Protein AF-A0A395RID1-F1 (afdb_monomer)

Sequence (145 aa):
MKGETLRSTVEQLSSYKLRPVEELRQWRPDRKRPCRPVKGLAVYGGYICTKDDDKCDYCTRRIETMHDHTPAHGKKASQHTSNAPLWQACKLQTYFTAKGRIDYFVVAEEEGERSSSSSLLATGGEPVLSQNEGKLFSDLKADVV

pLDDT: mean 76.99, std 15.67, 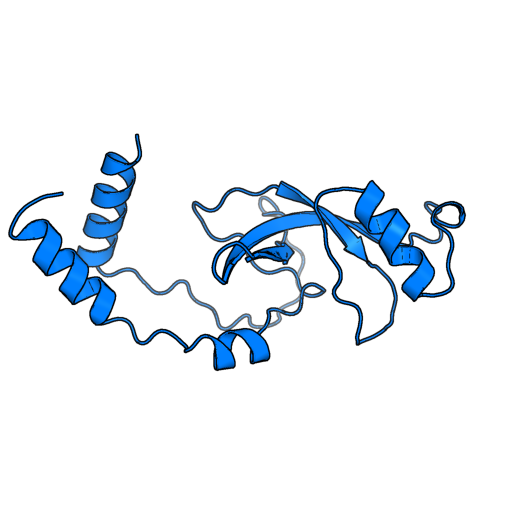range [32.72, 93.12]

Radius of gyration: 19.31 Å; Cα contacts (8 Å, |Δi|>4): 146; chains: 1; bounding box: 43×38×52 Å

Organism: NCBI:txid694270

Foldseek 3Di:
DDDPLVVVLVVVVVPDPDDDLVVCVVPPPQQVDAAADDPPFDKAKWKFFPDPPPPGGDIDRDVVVVQVVQVVVVDGPVPADPVDHRMDIFIWTWDDSDVVDIDIHGHDDPPPDDDDDDDDDPVCDPPPQDPVRVVSVVVVVVVVD

InterPro domains:
  IPR022698 Orsellinic acid/F9775 biosynthesis cluster protein D [PF12013] (5-73)

Structure (mmCIF, N/CA/C/O backbone):
data_AF-A0A395RID1-F1
#
_entry.id   AF-A0A395RID1-F1
#
loop_
_atom_site.group_PDB
_atom_site.id
_atom_site.type_symbol
_atom_site.label_atom_id
_atom_site.label_alt_id
_atom_site.label_comp_id
_atom_site.label_asym_id
_atom_site.label_entity_id
_atom_site.label_seq_id
_atom_site.pdbx_PDB_ins_code
_atom_site.Cartn_x
_atom_site.Cartn_y
_atom_site.Cartn_z
_atom_site.occupancy
_atom_site.B_iso_or_equiv
_atom_site.auth_seq_id
_atom_site.auth_comp_id
_atom_site.auth_asym_id
_atom_site.auth_atom_id
_atom_site.pdbx_PDB_model_num
ATOM 1 N N . MET A 1 1 ? -23.175 -2.114 17.886 1.00 62.22 1 MET A N 1
ATOM 2 C CA . MET A 1 1 ? -22.899 -1.890 19.338 1.00 62.22 1 MET A CA 1
ATOM 3 C C . MET A 1 1 ? -23.618 -0.662 19.926 1.00 62.22 1 MET A C 1
ATOM 5 O O . MET A 1 1 ? -23.659 0.371 19.267 1.00 62.22 1 MET A O 1
ATOM 9 N N . LYS A 1 2 ? -24.146 -0.725 21.166 1.00 82.12 2 LYS A N 1
ATOM 10 C CA . LYS A 1 2 ? -24.687 0.438 21.919 1.00 82.12 2 LYS A CA 1
ATOM 11 C C . LYS A 1 2 ? -24.404 0.313 23.426 1.00 82.12 2 LYS A C 1
ATOM 13 O O . LYS A 1 2 ? -24.213 -0.793 23.917 1.00 82.12 2 LYS A O 1
ATOM 18 N N . GLY A 1 3 ? -24.410 1.438 24.147 1.00 86.88 3 GLY A N 1
ATOM 19 C CA . GLY A 1 3 ? -24.329 1.469 25.614 1.00 86.88 3 GLY A CA 1
ATOM 20 C C . GLY A 1 3 ? -22.953 1.093 26.175 1.00 86.88 3 GLY A C 1
ATOM 21 O O . GLY A 1 3 ? -21.925 1.540 25.668 1.00 86.88 3 GLY A O 1
ATOM 22 N N . GLU A 1 4 ? -22.938 0.271 27.224 1.00 84.44 4 GLU A N 1
ATOM 23 C CA . GLU A 1 4 ? -21.727 -0.138 27.954 1.00 84.44 4 GLU A CA 1
ATOM 24 C C . GLU A 1 4 ? -20.721 -0.888 27.072 1.00 84.44 4 GLU A C 1
ATOM 26 O O . GLU A 1 4 ? -19.526 -0.626 27.152 1.00 84.44 4 GLU A O 1
ATOM 31 N N . THR A 1 5 ? -21.186 -1.738 26.150 1.00 80.00 5 THR A N 1
ATOM 32 C CA . THR A 1 5 ? -20.309 -2.490 25.234 1.00 80.00 5 THR A CA 1
ATOM 33 C C . THR A 1 5 ? -19.489 -1.569 24.334 1.00 80.00 5 THR A C 1
ATOM 35 O O . THR A 1 5 ? -18.305 -1.815 24.103 1.00 80.00 5 THR A O 1
ATOM 38 N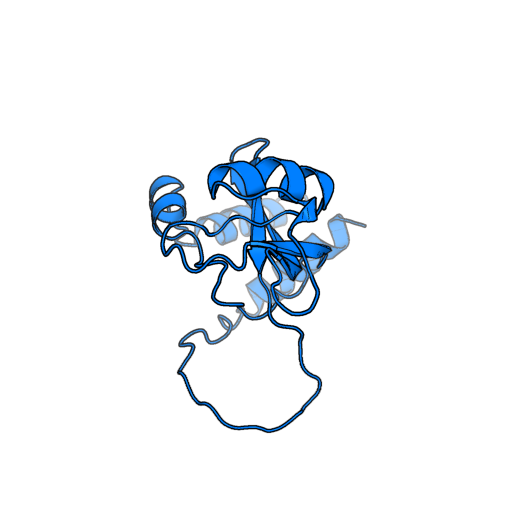 N . LEU A 1 6 ? -20.094 -0.477 23.850 1.00 80.69 6 LEU A N 1
ATOM 39 C CA . LEU A 1 6 ? -19.376 0.522 23.057 1.00 80.69 6 LEU A CA 1
ATOM 40 C C . LEU A 1 6 ? -18.318 1.224 23.913 1.00 80.69 6 LEU A C 1
ATOM 42 O O . LEU A 1 6 ? -17.195 1.419 23.460 1.00 80.69 6 LEU A O 1
ATOM 46 N N . ARG A 1 7 ? -18.661 1.570 25.156 1.00 85.31 7 ARG A N 1
ATOM 47 C CA . ARG A 1 7 ? -17.734 2.219 26.082 1.00 85.31 7 ARG A CA 1
ATOM 48 C C . ARG A 1 7 ? -16.529 1.328 26.392 1.00 85.31 7 ARG A C 1
ATOM 50 O O . ARG A 1 7 ? -15.406 1.785 26.216 1.00 85.31 7 ARG A O 1
ATOM 57 N N . SER A 1 8 ? -16.748 0.064 26.755 1.00 83.25 8 SER A N 1
ATOM 58 C CA . SER A 1 8 ? -15.659 -0.890 27.007 1.00 83.25 8 SER A CA 1
ATOM 59 C C . SER A 1 8 ? -14.794 -1.113 25.767 1.00 83.25 8 SER A C 1
ATOM 61 O O . SER A 1 8 ? -13.575 -1.195 25.874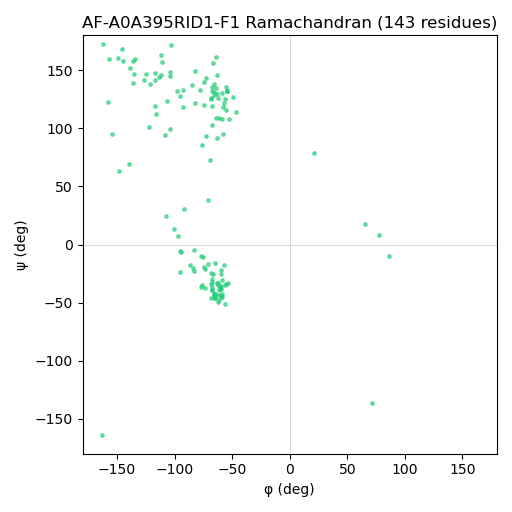 1.00 83.25 8 SER A O 1
ATOM 63 N N . THR A 1 9 ? -15.404 -1.136 24.578 1.00 82.19 9 THR A N 1
ATOM 64 C CA . THR A 1 9 ? -14.674 -1.213 23.304 1.00 82.19 9 THR A CA 1
ATOM 65 C C . THR A 1 9 ? -13.764 -0.005 23.106 1.00 82.19 9 THR A C 1
ATOM 67 O O . THR A 1 9 ? -12.595 -0.165 22.774 1.00 82.19 9 THR A O 1
ATOM 70 N N . VAL A 1 10 ? -14.274 1.211 23.319 1.00 84.94 10 VAL A N 1
ATOM 71 C CA . VAL A 1 10 ? -13.486 2.443 23.172 1.00 84.94 10 VAL A CA 1
ATOM 72 C C . VAL A 1 10 ? -12.370 2.513 24.213 1.00 84.94 10 VAL A C 1
ATOM 74 O O . VAL A 1 10 ? -11.247 2.865 23.861 1.00 84.94 10 VAL A O 1
ATOM 77 N N . GLU A 1 11 ? -12.640 2.147 25.468 1.00 86.94 11 GLU A N 1
ATOM 78 C CA . GLU A 1 11 ? -11.628 2.079 26.532 1.00 86.94 11 GLU A CA 1
ATOM 79 C C . GLU A 1 11 ? -10.515 1.084 26.168 1.00 86.94 11 GLU A C 1
ATOM 81 O O . GLU A 1 11 ? -9.332 1.414 26.252 1.00 86.94 11 GLU A O 1
ATOM 86 N N . GLN A 1 12 ? -10.883 -0.096 25.666 1.00 83.50 12 GLN A N 1
ATOM 87 C CA . GLN A 1 12 ? -9.927 -1.105 25.225 1.00 83.50 12 GLN A CA 1
ATOM 88 C C . GLN A 1 12 ? -9.120 -0.639 24.005 1.00 83.50 12 GLN A C 1
ATOM 90 O O . GLN A 1 12 ? -7.895 -0.738 24.018 1.00 83.50 12 GLN A O 1
ATOM 95 N N . LEU A 1 13 ? -9.761 -0.044 22.994 1.00 84.25 13 LEU A N 1
ATOM 96 C CA . LEU A 1 13 ? -9.067 0.518 21.830 1.00 84.25 13 LEU A CA 1
ATOM 97 C C . LEU A 1 13 ? -8.112 1.660 22.212 1.00 84.25 13 LEU A C 1
ATOM 99 O O . LEU A 1 13 ? -7.040 1.794 21.626 1.00 84.25 13 LEU A O 1
ATOM 103 N N . SER A 1 14 ? -8.475 2.455 23.217 1.00 83.94 14 SER A N 1
ATOM 104 C CA . SER A 1 14 ? -7.647 3.556 23.721 1.00 83.94 14 SER A CA 1
ATOM 105 C C . SER A 1 14 ? -6.463 3.070 24.560 1.00 83.94 14 SER A C 1
ATOM 107 O O . SER A 1 14 ? -5.498 3.809 24.740 1.00 83.94 14 SER A O 1
ATOM 109 N N . SER A 1 15 ? -6.515 1.836 25.072 1.00 86.88 15 SER A N 1
ATOM 110 C CA . SER A 1 15 ? -5.417 1.241 25.841 1.00 86.88 15 SER A CA 1
ATOM 111 C C . SER A 1 15 ? -4.220 0.834 24.972 1.00 86.88 15 SER A C 1
ATOM 113 O O . SER A 1 15 ? -3.098 0.727 25.477 1.00 86.88 15 SER A O 1
ATOM 115 N N . TYR A 1 16 ? -4.424 0.648 23.661 1.00 84.56 16 TYR A N 1
ATOM 116 C CA . TYR A 1 16 ? -3.335 0.313 22.752 1.00 84.56 16 TYR A CA 1
ATOM 117 C C . TYR A 1 16 ? -2.375 1.487 22.585 1.00 84.56 16 TYR A C 1
ATOM 119 O O . TYR A 1 16 ? -2.740 2.577 22.143 1.00 84.56 16 TYR A O 1
ATOM 127 N N . LYS A 1 17 ? -1.093 1.229 22.851 1.00 82.69 17 LYS A N 1
ATOM 128 C CA . LYS A 1 17 ? -0.005 2.145 22.504 1.00 82.69 17 LYS A CA 1
ATOM 129 C C . LYS A 1 17 ? 0.271 2.058 21.005 1.00 82.69 17 LYS A C 1
ATOM 131 O O . LYS A 1 17 ? 1.116 1.285 20.558 1.00 82.69 17 LYS A O 1
ATOM 136 N N . LEU A 1 18 ? -0.487 2.827 20.230 1.00 80.88 18 LEU A N 1
ATOM 137 C CA . LEU A 1 18 ? -0.297 2.962 18.789 1.00 80.88 18 LEU A CA 1
ATOM 138 C C . LEU A 1 18 ? 0.810 3.977 18.481 1.00 80.88 18 LEU A C 1
ATOM 140 O O . LEU A 1 18 ? 1.012 4.939 19.221 1.00 80.88 18 LEU A O 1
ATOM 144 N N . ARG A 1 19 ? 1.515 3.772 17.365 1.00 78.19 19 ARG A N 1
ATOM 145 C CA . ARG A 1 19 ? 2.507 4.735 16.872 1.00 78.19 19 ARG A CA 1
ATOM 146 C C . ARG A 1 19 ? 1.811 5.960 16.260 1.00 78.19 19 ARG A C 1
ATOM 148 O O . ARG A 1 19 ? 0.823 5.778 15.543 1.00 78.19 19 ARG A O 1
ATOM 155 N N . PRO A 1 20 ? 2.318 7.186 16.489 1.00 75.25 20 PRO A N 1
ATOM 156 C CA . PRO A 1 20 ? 1.826 8.380 15.813 1.00 75.25 20 PRO A CA 1
ATOM 157 C C . PRO A 1 20 ? 2.085 8.312 14.300 1.00 75.25 20 PRO A C 1
ATOM 159 O O . PRO A 1 20 ? 2.925 7.550 13.811 1.00 75.25 20 PRO A O 1
ATOM 162 N N . VAL A 1 21 ? 1.357 9.130 13.538 1.00 71.12 21 VAL A N 1
ATOM 163 C CA . VAL A 1 21 ? 1.394 9.127 12.064 1.00 71.12 21 VAL A CA 1
ATOM 164 C C . VAL A 1 21 ? 2.802 9.419 11.537 1.00 71.12 21 VAL A C 1
ATOM 166 O O . VAL A 1 21 ? 3.230 8.849 10.534 1.00 71.12 21 VAL A O 1
ATOM 169 N N . GLU A 1 22 ? 3.540 10.286 12.219 1.00 75.19 22 GLU A N 1
ATOM 170 C CA . GLU A 1 22 ? 4.904 10.686 11.888 1.00 75.19 22 GLU A CA 1
ATOM 171 C C . GLU A 1 22 ? 5.873 9.506 12.007 1.00 75.19 22 GLU A C 1
ATOM 173 O O . GLU A 1 22 ? 6.694 9.294 11.114 1.00 75.19 22 GLU A O 1
ATOM 178 N N . GLU A 1 23 ? 5.732 8.693 13.056 1.00 76.44 23 GLU A N 1
ATOM 179 C CA . GLU A 1 23 ? 6.514 7.468 13.224 1.00 76.44 23 GLU A CA 1
ATOM 180 C C . GLU A 1 23 ? 6.146 6.424 12.171 1.00 76.44 23 GLU A C 1
ATOM 182 O O . GLU A 1 23 ? 7.035 5.783 11.618 1.00 76.44 23 GLU A O 1
ATOM 187 N N . LEU A 1 24 ? 4.863 6.283 11.825 1.00 70.62 24 LEU A N 1
ATOM 188 C CA . LEU A 1 24 ? 4.434 5.365 10.763 1.00 70.62 24 LEU A CA 1
ATOM 189 C C . LEU A 1 24 ? 5.013 5.738 9.392 1.00 70.62 24 LEU A C 1
ATOM 191 O O . LEU A 1 24 ? 5.302 4.851 8.591 1.00 70.62 24 LEU A O 1
ATOM 195 N N . ARG A 1 25 ? 5.211 7.034 9.115 1.00 69.12 25 ARG A N 1
ATOM 196 C CA . ARG A 1 25 ? 5.868 7.493 7.878 1.00 69.12 25 ARG A CA 1
ATOM 197 C C . ARG A 1 25 ? 7.343 7.108 7.829 1.00 69.12 25 ARG A C 1
ATOM 199 O O . ARG A 1 25 ? 7.839 6.796 6.753 1.00 69.12 25 ARG A O 1
ATOM 206 N N . GLN A 1 26 ? 8.029 7.141 8.971 1.00 70.75 26 GLN A N 1
ATOM 207 C CA . GLN A 1 26 ? 9.438 6.747 9.076 1.00 70.75 26 GLN A CA 1
ATOM 208 C C . GLN A 1 26 ? 9.602 5.224 9.049 1.00 70.75 26 GLN A C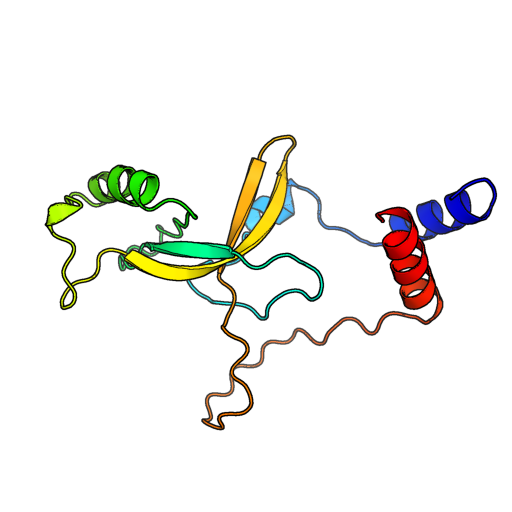 1
ATOM 210 O O . GLN A 1 26 ? 10.548 4.710 8.465 1.00 70.75 26 GLN A O 1
ATOM 215 N N . TRP A 1 27 ? 8.645 4.505 9.633 1.00 66.88 27 TRP A N 1
ATOM 216 C CA . TRP A 1 27 ? 8.596 3.046 9.693 1.00 66.88 27 TRP A CA 1
ATOM 217 C C . TRP A 1 27 ? 7.812 2.425 8.539 1.00 66.88 27 TRP A C 1
ATOM 219 O O . TRP A 1 27 ? 7.197 1.367 8.707 1.00 66.88 27 TRP A O 1
ATOM 229 N N . ARG A 1 28 ? 7.805 3.068 7.365 1.00 68.75 28 ARG A N 1
ATOM 230 C CA . ARG A 1 28 ? 7.148 2.488 6.195 1.00 68.75 28 ARG A CA 1
ATOM 231 C C . ARG A 1 28 ? 7.751 1.098 5.943 1.00 68.75 28 ARG A C 1
ATOM 233 O O . ARG A 1 28 ? 8.975 1.001 5.836 1.00 68.75 28 ARG A O 1
ATOM 240 N N . PRO A 1 29 ? 6.932 0.033 5.875 1.00 68.31 29 PRO A N 1
ATOM 241 C CA . PRO A 1 29 ? 7.439 -1.298 5.588 1.00 68.31 29 PRO A CA 1
ATOM 242 C C . PRO A 1 29 ? 8.241 -1.282 4.289 1.00 68.31 29 PRO A C 1
ATOM 244 O O . PRO A 1 29 ? 7.773 -0.735 3.288 1.00 68.31 29 PRO A O 1
ATOM 247 N N . ASP A 1 30 ? 9.431 -1.880 4.303 1.00 74.88 30 ASP A N 1
ATOM 248 C CA . ASP A 1 30 ? 10.202 -2.085 3.082 1.00 74.88 30 ASP A CA 1
ATOM 249 C C . ASP A 1 30 ? 9.412 -3.023 2.166 1.00 74.88 30 ASP A C 1
ATOM 251 O O . ASP A 1 30 ? 9.266 -4.214 2.430 1.00 74.88 30 ASP A O 1
ATOM 255 N N . ARG A 1 31 ? 8.877 -2.474 1.078 1.00 77.12 31 ARG A N 1
ATOM 256 C CA . ARG A 1 31 ? 8.011 -3.212 0.153 1.00 77.12 31 ARG A CA 1
ATOM 257 C C . ARG A 1 31 ? 8.766 -4.242 -0.667 1.00 77.12 31 ARG A C 1
ATOM 259 O O . ARG A 1 31 ? 8.128 -5.128 -1.225 1.00 77.12 31 ARG A O 1
ATOM 266 N N . LYS A 1 32 ? 10.096 -4.149 -0.738 1.00 76.94 32 LYS A N 1
ATOM 267 C CA . LYS A 1 32 ? 10.933 -5.184 -1.352 1.00 76.94 32 LYS A CA 1
ATOM 268 C C . LYS A 1 32 ? 11.121 -6.391 -0.434 1.00 76.94 32 LYS A C 1
ATOM 270 O O . LYS A 1 32 ? 11.615 -7.415 -0.893 1.00 76.94 32 LYS A O 1
ATOM 275 N N . ARG A 1 33 ? 10.713 -6.297 0.837 1.00 81.00 33 ARG A N 1
ATOM 276 C CA . ARG A 1 33 ? 10.706 -7.398 1.804 1.00 81.00 33 ARG A CA 1
ATOM 277 C C . ARG A 1 33 ? 9.263 -7.828 2.069 1.00 81.00 33 ARG A C 1
ATOM 279 O O . ARG A 1 33 ? 8.603 -7.234 2.922 1.00 81.00 33 ARG A O 1
ATOM 286 N N . PRO A 1 34 ? 8.757 -8.847 1.352 1.00 83.62 34 PRO A N 1
ATOM 287 C CA . PRO A 1 34 ? 7.419 -9.365 1.589 1.00 83.62 34 PRO A CA 1
ATOM 288 C C . PRO A 1 34 ? 7.240 -9.764 3.055 1.00 83.62 34 PRO A C 1
ATOM 290 O O . PRO A 1 34 ? 8.086 -10.457 3.622 1.00 83.62 34 PRO A O 1
ATOM 293 N N . CYS A 1 35 ? 6.138 -9.342 3.671 1.00 83.88 35 CYS A N 1
ATOM 294 C CA . CYS A 1 35 ? 5.769 -9.777 5.017 1.00 83.88 35 CYS A CA 1
ATOM 295 C C . CYS A 1 35 ? 4.654 -10.831 4.973 1.00 83.88 35 CYS A C 1
ATOM 297 O O . CYS A 1 35 ? 4.082 -11.115 3.920 1.00 83.88 35 CYS A O 1
ATOM 299 N N . ARG A 1 36 ? 4.345 -11.445 6.119 1.00 85.94 36 ARG A N 1
ATOM 300 C CA . ARG A 1 36 ? 3.217 -12.382 6.204 1.00 85.94 36 ARG A CA 1
ATOM 301 C C . ARG A 1 36 ? 1.897 -11.631 5.981 1.00 85.94 36 ARG A C 1
ATOM 303 O O . ARG A 1 36 ? 1.747 -10.541 6.540 1.00 85.94 36 ARG A O 1
ATOM 310 N N . PRO A 1 37 ? 0.945 -12.189 5.211 1.00 87.19 37 PRO A N 1
ATOM 311 C CA . PRO A 1 37 ? -0.377 -11.598 5.074 1.00 87.19 37 PRO A CA 1
ATOM 312 C C . PRO A 1 37 ? -1.039 -11.384 6.437 1.00 87.19 37 PRO A C 1
ATOM 314 O O . PRO A 1 37 ? -1.086 -12.279 7.279 1.00 87.19 37 PRO A O 1
ATOM 317 N N . VAL A 1 38 ? -1.589 -10.194 6.652 1.00 85.31 38 VAL A N 1
ATOM 318 C CA . VAL A 1 38 ? -2.385 -9.890 7.839 1.00 85.31 38 VAL A CA 1
ATOM 319 C C . VAL A 1 38 ? -3.747 -10.556 7.683 1.00 85.31 38 VAL A C 1
ATOM 321 O O . VAL A 1 38 ? -4.492 -10.267 6.738 1.00 85.31 38 VAL A O 1
ATOM 324 N N . LYS A 1 39 ? -4.081 -11.448 8.617 1.00 83.81 39 LYS A N 1
ATOM 325 C CA . LYS A 1 39 ? -5.341 -12.192 8.607 1.00 83.81 39 LYS A CA 1
ATOM 326 C C . LYS A 1 39 ? -6.536 -11.236 8.628 1.00 83.81 39 LYS A C 1
ATOM 328 O O . LYS A 1 39 ? -6.614 -10.329 9.449 1.00 83.81 39 LYS A O 1
ATOM 333 N N . GLY A 1 40 ? -7.485 -11.459 7.721 1.00 80.88 40 GLY A N 1
ATOM 334 C CA . GLY A 1 40 ? -8.701 -10.648 7.609 1.00 80.88 40 GLY A CA 1
ATOM 335 C C . GLY A 1 40 ? -8.574 -9.392 6.740 1.00 80.88 40 GLY A C 1
ATOM 336 O O . GLY A 1 40 ? -9.605 -8.813 6.405 1.00 80.88 40 GLY A O 1
ATOM 337 N N . LEU A 1 41 ? -7.368 -8.998 6.309 1.00 84.81 41 LEU A N 1
ATOM 338 C CA . LEU A 1 41 ? -7.205 -7.979 5.269 1.00 84.81 41 LEU A CA 1
ATOM 339 C C . LEU A 1 41 ? -7.296 -8.603 3.873 1.00 84.81 41 LEU A C 1
ATOM 341 O O . LEU A 1 41 ? -6.713 -9.652 3.594 1.00 84.81 41 LEU A O 1
ATOM 345 N N . ALA A 1 42 ? -8.002 -7.921 2.971 1.00 85.88 42 ALA A N 1
ATOM 346 C CA . ALA A 1 42 ? -8.120 -8.343 1.582 1.00 85.88 42 ALA A CA 1
ATOM 347 C C . ALA A 1 42 ? -6.757 -8.321 0.877 1.00 85.88 42 ALA A C 1
ATOM 349 O O . ALA A 1 42 ? -6.005 -7.349 0.980 1.00 85.88 42 ALA A O 1
ATOM 350 N N . VAL A 1 43 ? -6.472 -9.389 0.135 1.00 90.44 43 VAL A N 1
ATOM 351 C CA . VAL A 1 43 ? -5.271 -9.518 -0.692 1.00 90.44 43 VAL A CA 1
ATOM 352 C C . VAL A 1 43 ? -5.620 -9.167 -2.134 1.00 90.44 43 VAL A C 1
ATOM 354 O O . VAL A 1 43 ? -6.592 -9.669 -2.697 1.00 90.44 43 VAL A O 1
ATOM 357 N N . TYR A 1 44 ? -4.799 -8.326 -2.749 1.00 91.25 44 TYR A N 1
ATOM 358 C CA . TYR A 1 44 ? -4.954 -7.872 -4.124 1.00 91.25 44 TYR A CA 1
ATOM 359 C C . TYR A 1 44 ? -3.768 -8.320 -4.976 1.00 91.25 44 TYR A C 1
ATOM 361 O O . TYR A 1 44 ? -2.639 -8.383 -4.499 1.00 91.25 44 TYR A O 1
ATOM 369 N N . GLY A 1 45 ? -4.007 -8.588 -6.258 1.00 92.38 45 GLY A N 1
ATOM 370 C CA . GLY A 1 45 ? -2.921 -8.651 -7.236 1.00 92.38 45 GLY A CA 1
ATOM 371 C C . GLY A 1 45 ? -2.385 -7.251 -7.536 1.00 92.38 45 GLY A C 1
ATOM 372 O O . GLY A 1 45 ? -3.155 -6.285 -7.590 1.00 92.38 45 GLY A O 1
ATOM 373 N N . GLY A 1 46 ? -1.078 -7.147 -7.736 1.00 93.12 46 GLY A N 1
ATOM 374 C CA . GLY A 1 46 ? -0.430 -5.913 -8.148 1.00 93.12 46 GLY A CA 1
ATOM 375 C C . GLY A 1 46 ? 0.965 -6.140 -8.705 1.00 93.12 46 GLY A C 1
ATOM 376 O O . GLY A 1 46 ? 1.334 -7.253 -9.072 1.00 93.12 46 GLY A O 1
ATOM 377 N N . TYR A 1 47 ? 1.716 -5.051 -8.781 1.00 92.69 47 TYR A N 1
ATOM 378 C CA . TYR A 1 47 ? 3.033 -4.981 -9.385 1.00 92.69 47 TYR A CA 1
ATOM 379 C C . TYR A 1 47 ? 3.962 -4.167 -8.492 1.00 92.69 47 TYR A C 1
ATOM 381 O O . TYR A 1 47 ? 3.569 -3.115 -7.978 1.00 92.69 47 TYR A O 1
ATOM 389 N N . ILE A 1 48 ? 5.199 -4.628 -8.348 1.00 91.88 48 ILE A N 1
ATOM 390 C CA . ILE A 1 48 ? 6.285 -3.911 -7.678 1.00 91.88 48 ILE A CA 1
ATOM 391 C C . ILE A 1 48 ? 7.408 -3.624 -8.671 1.00 91.88 48 ILE A C 1
ATOM 393 O O . ILE A 1 48 ? 7.712 -4.458 -9.523 1.00 91.88 48 ILE A O 1
ATOM 397 N N . CYS A 1 49 ? 8.017 -2.445 -8.574 1.00 91.19 49 CYS A N 1
ATOM 398 C CA . CYS A 1 49 ? 9.201 -2.098 -9.351 1.00 91.19 49 CYS A CA 1
ATOM 399 C C . CYS A 1 49 ? 10.393 -2.979 -8.935 1.00 91.19 49 CYS A C 1
ATOM 401 O O . CYS A 1 49 ? 10.713 -3.075 -7.753 1.00 91.19 49 CYS A O 1
ATOM 403 N N . THR A 1 50 ? 11.063 -3.606 -9.903 1.00 87.44 50 THR A N 1
ATOM 404 C CA . THR A 1 50 ? 12.211 -4.510 -9.671 1.00 87.44 50 THR A CA 1
ATOM 405 C C . THR A 1 50 ? 13.554 -3.814 -9.841 1.00 87.44 50 THR A C 1
ATOM 407 O O . THR A 1 50 ? 14.596 -4.460 -9.860 1.00 87.44 50 THR A O 1
ATOM 410 N N . LYS A 1 51 ? 13.562 -2.491 -10.015 1.00 82.88 51 LYS A N 1
ATOM 411 C CA . LYS A 1 51 ? 14.81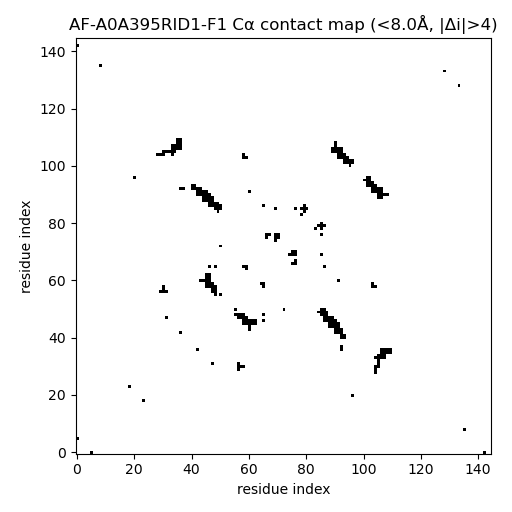1 -1.755 -10.164 1.00 82.88 51 LYS A CA 1
ATOM 412 C C . LYS A 1 51 ? 15.638 -1.809 -8.881 1.00 82.88 51 LYS A C 1
ATOM 414 O O . LYS A 1 51 ? 15.147 -1.458 -7.807 1.00 82.88 51 LYS A O 1
ATOM 419 N N . ASP A 1 52 ? 16.917 -2.142 -9.042 1.00 67.94 52 ASP A N 1
ATOM 420 C CA . ASP A 1 52 ? 17.970 -2.087 -8.015 1.00 67.94 52 ASP A CA 1
ATOM 421 C C . ASP A 1 52 ? 18.365 -0.645 -7.647 1.00 67.94 52 ASP A C 1
ATOM 423 O O . ASP A 1 52 ? 19.533 -0.317 -7.477 1.00 67.94 52 ASP A O 1
ATOM 427 N N . ASP A 1 53 ? 17.385 0.254 -7.579 1.00 73.00 53 ASP A N 1
ATOM 428 C CA . ASP A 1 53 ? 17.544 1.517 -6.878 1.00 73.00 53 ASP A CA 1
ATOM 429 C C . ASP A 1 53 ? 17.042 1.297 -5.450 1.00 73.00 53 ASP A C 1
ATOM 431 O O . ASP A 1 53 ? 15.866 0.968 -5.240 1.00 73.00 53 ASP A O 1
ATOM 435 N N . ASP A 1 54 ? 17.931 1.456 -4.471 1.00 66.50 54 ASP A N 1
ATOM 436 C CA . ASP A 1 54 ? 17.621 1.349 -3.041 1.00 66.50 54 ASP A CA 1
ATOM 437 C C . ASP A 1 54 ? 16.508 2.315 -2.611 1.00 66.50 54 ASP A C 1
ATOM 439 O O . ASP A 1 54 ? 15.872 2.119 -1.577 1.00 66.50 54 ASP A O 1
ATOM 443 N N . LYS A 1 55 ? 16.220 3.343 -3.418 1.00 74.81 55 LYS A N 1
ATOM 444 C CA . LYS A 1 55 ? 15.187 4.345 -3.135 1.00 74.81 55 LYS A CA 1
ATOM 445 C C . LYS A 1 55 ? 13.832 4.045 -3.771 1.00 74.81 55 LYS A C 1
ATOM 447 O O . LYS A 1 55 ? 12.878 4.778 -3.511 1.00 74.81 55 LYS A O 1
ATOM 452 N N . CYS A 1 56 ? 13.720 3.017 -4.615 1.00 85.44 56 CYS A N 1
ATOM 453 C CA . CYS A 1 56 ? 12.479 2.733 -5.328 1.00 85.44 56 CYS A CA 1
ATOM 454 C C . CYS A 1 56 ? 11.716 1.548 -4.735 1.00 85.44 56 CYS A C 1
ATOM 456 O O . CYS A 1 56 ? 11.988 0.394 -5.050 1.00 85.44 56 CYS A O 1
ATOM 458 N N . ASP A 1 57 ? 10.701 1.852 -3.931 1.00 85.62 57 ASP A N 1
ATOM 459 C CA . ASP A 1 57 ? 9.756 0.898 -3.342 1.00 85.62 57 ASP A CA 1
ATOM 460 C C . ASP A 1 57 ? 8.361 0.996 -3.999 1.00 85.62 57 ASP A C 1
ATOM 462 O O . ASP A 1 57 ? 7.330 0.697 -3.388 1.00 85.62 57 ASP A O 1
ATOM 466 N N . TYR A 1 58 ? 8.285 1.486 -5.240 1.00 88.31 58 TYR A N 1
ATOM 467 C CA . TYR A 1 58 ? 7.001 1.760 -5.877 1.00 88.31 58 TYR A CA 1
ATOM 468 C C . TYR A 1 58 ? 6.237 0.462 -6.164 1.00 88.31 58 TYR A C 1
ATOM 470 O O . TYR A 1 58 ? 6.735 -0.442 -6.840 1.00 88.31 58 TYR A O 1
ATOM 478 N N . CYS A 1 59 ? 4.997 0.393 -5.681 1.00 90.06 59 CYS A N 1
ATOM 479 C CA . CYS A 1 59 ? 4.071 -0.689 -5.979 1.00 90.06 59 CYS A CA 1
ATOM 480 C C . CYS A 1 59 ? 2.664 -0.146 -6.227 1.00 90.06 59 CYS A C 1
ATOM 482 O O . CYS A 1 59 ? 2.276 0.912 -5.724 1.00 90.06 59 CYS A O 1
ATOM 484 N N . THR A 1 60 ? 1.904 -0.872 -7.036 1.00 90.81 60 THR A N 1
ATOM 485 C CA . THR A 1 60 ? 0.564 -0.477 -7.469 1.00 90.81 60 THR A CA 1
ATOM 486 C C . THR A 1 60 ? -0.243 -1.698 -7.884 1.00 90.81 60 THR A C 1
ATOM 488 O O . THR A 1 60 ? 0.306 -2.737 -8.234 1.00 90.81 60 THR A O 1
ATOM 491 N N . ARG A 1 61 ? -1.568 -1.573 -7.900 1.00 92.75 61 ARG A N 1
ATOM 492 C CA . ARG A 1 61 ? -2.465 -2.602 -8.445 1.00 92.75 61 ARG A CA 1
ATOM 493 C C . ARG A 1 61 ? -2.625 -2.524 -9.962 1.00 92.75 61 ARG A C 1
ATOM 495 O O . ARG A 1 61 ? -3.035 -3.500 -10.580 1.00 92.75 61 ARG A O 1
ATOM 502 N N . ARG A 1 62 ? -2.373 -1.353 -10.550 1.00 91.25 62 ARG A N 1
ATOM 503 C CA . ARG A 1 62 ? -2.684 -1.049 -11.952 1.00 91.25 62 ARG A CA 1
ATOM 504 C C . ARG A 1 62 ? -1.419 -1.018 -12.790 1.00 91.25 62 ARG A C 1
ATOM 506 O O . ARG A 1 62 ? -0.508 -0.243 -12.499 1.00 91.25 62 ARG A O 1
ATOM 513 N N . ILE A 1 63 ? -1.376 -1.831 -13.837 1.00 90.75 63 ILE A N 1
ATOM 514 C CA . ILE A 1 63 ? -0.203 -1.925 -14.708 1.00 90.75 63 ILE A CA 1
ATOM 515 C C . ILE A 1 63 ? 0.079 -0.597 -15.421 1.00 90.75 63 ILE A C 1
ATOM 517 O O . ILE A 1 63 ? 1.232 -0.210 -15.575 1.00 90.75 63 ILE A O 1
ATOM 521 N N . GLU A 1 64 ? -0.963 0.168 -15.743 1.00 92.88 64 GLU A N 1
ATOM 522 C CA . GLU A 1 64 ? -0.860 1.471 -16.400 1.00 92.88 64 GLU A CA 1
ATOM 523 C C . GLU A 1 64 ? -0.054 2.451 -15.541 1.00 92.88 64 GLU A C 1
ATOM 525 O O . GLU A 1 64 ? 0.879 3.088 -16.014 1.00 92.88 64 GLU A O 1
ATOM 530 N N . THR A 1 65 ? -0.317 2.476 -14.232 1.00 92.19 65 THR A N 1
ATOM 531 C CA . THR A 1 65 ? 0.442 3.331 -13.306 1.00 92.19 65 THR A CA 1
ATOM 532 C C . THR A 1 65 ? 1.894 2.879 -13.131 1.00 92.19 65 THR A C 1
ATOM 534 O O . THR A 1 65 ? 2.760 3.689 -12.811 1.00 92.19 65 THR A O 1
ATOM 537 N N . MET A 1 66 ? 2.189 1.597 -13.371 1.00 90.62 66 MET A N 1
ATOM 538 C CA . MET A 1 66 ? 3.567 1.109 -13.412 1.00 90.62 66 MET A CA 1
ATOM 539 C C . MET A 1 66 ? 4.266 1.555 -14.701 1.00 90.62 66 MET A C 1
ATOM 541 O O . MET A 1 66 ? 5.434 1.941 -14.661 1.00 90.62 66 MET A O 1
ATOM 545 N N . HIS A 1 67 ? 3.552 1.573 -15.831 1.00 91.88 67 HIS A N 1
ATOM 546 C CA . HIS A 1 67 ? 4.076 2.131 -17.076 1.00 91.88 67 HIS A CA 1
ATOM 547 C C . HIS A 1 67 ? 4.453 3.601 -16.900 1.00 91.88 67 HIS A C 1
ATOM 549 O O . HIS A 1 67 ? 5.571 3.964 -17.260 1.00 91.88 67 HIS A O 1
ATOM 555 N N . ASP A 1 68 ? 3.592 4.397 -16.265 1.00 92.06 68 ASP A N 1
ATOM 556 C CA . ASP A 1 68 ? 3.847 5.815 -15.970 1.00 92.06 68 ASP A CA 1
ATOM 557 C C . ASP A 1 68 ? 4.991 6.022 -14.966 1.00 92.06 68 ASP A C 1
ATOM 559 O O . ASP A 1 68 ? 5.658 7.056 -14.975 1.00 92.06 68 ASP A O 1
ATOM 563 N N . HIS A 1 69 ? 5.254 5.030 -14.111 1.00 90.62 69 HIS A N 1
ATOM 564 C CA . HIS A 1 69 ? 6.373 5.053 -13.174 1.00 90.62 69 HIS A CA 1
ATOM 565 C C . HIS A 1 69 ? 7.721 4.745 -13.848 1.00 90.62 69 HIS A C 1
ATOM 567 O O . HIS A 1 69 ? 8.736 5.335 -13.484 1.00 90.62 69 HIS A O 1
ATOM 573 N N . THR A 1 70 ? 7.764 3.847 -14.840 1.00 88.94 70 THR A N 1
ATOM 574 C CA . THR A 1 70 ? 9.034 3.400 -15.451 1.00 88.94 70 THR A CA 1
ATOM 575 C C . THR A 1 70 ? 9.946 4.505 -16.018 1.00 88.94 70 THR A C 1
ATOM 577 O O . THR A 1 70 ? 11.167 4.369 -15.861 1.00 88.94 70 THR A O 1
ATOM 580 N N . PRO A 1 71 ? 9.434 5.625 -16.578 1.00 89.88 71 PRO A N 1
ATOM 581 C CA . PRO A 1 71 ? 10.252 6.763 -16.992 1.00 89.88 71 PRO A CA 1
ATOM 582 C C . PRO A 1 71 ? 11.056 7.416 -15.869 1.00 89.88 71 PRO A C 1
ATOM 584 O O . PRO A 1 71 ? 12.112 7.976 -16.154 1.00 89.88 71 PRO A O 1
ATOM 587 N N . ALA A 1 72 ? 10.629 7.306 -14.604 1.00 88.06 72 ALA A N 1
ATOM 588 C CA . ALA A 1 72 ? 11.402 7.803 -13.461 1.00 88.06 72 ALA A CA 1
ATOM 589 C C . ALA A 1 72 ? 12.784 7.130 -13.352 1.00 88.06 72 ALA A C 1
ATOM 591 O O . ALA A 1 72 ? 13.713 7.706 -12.796 1.00 88.06 72 ALA A O 1
ATOM 592 N N . HIS A 1 73 ? 12.932 5.941 -13.947 1.00 87.19 73 HIS A N 1
ATOM 593 C CA . HIS A 1 73 ? 14.181 5.178 -14.027 1.00 87.19 73 HIS A CA 1
ATOM 594 C C . HIS A 1 73 ? 14.894 5.311 -15.378 1.00 87.19 73 HIS A C 1
ATOM 596 O O . HIS A 1 73 ? 15.743 4.479 -15.706 1.00 87.19 73 HIS A O 1
ATOM 602 N N . GLY A 1 74 ? 14.498 6.281 -16.211 1.00 86.25 74 GLY A N 1
ATOM 603 C CA . GLY A 1 74 ? 15.019 6.455 -17.571 1.00 86.25 74 GLY A CA 1
ATOM 604 C C . GLY A 1 74 ? 14.664 5.308 -18.524 1.00 86.25 74 GLY A C 1
ATOM 605 O O . GLY A 1 74 ? 15.308 5.142 -19.559 1.00 86.25 74 GLY A O 1
ATOM 606 N N . LYS A 1 75 ? 13.663 4.489 -18.176 1.00 87.12 75 LYS A N 1
ATOM 607 C CA . LYS A 1 75 ? 13.224 3.339 -18.970 1.00 87.12 75 LYS A CA 1
ATOM 608 C C . LYS A 1 75 ? 11.845 3.563 -19.571 1.00 87.12 75 LYS A C 1
ATOM 610 O O . LYS A 1 75 ? 11.045 4.343 -19.069 1.00 87.12 75 LYS A O 1
ATOM 615 N N . LYS A 1 76 ? 11.559 2.841 -20.651 1.00 88.75 76 LYS A N 1
ATOM 616 C CA . LYS A 1 76 ? 10.226 2.791 -21.262 1.00 88.75 76 LYS A CA 1
ATOM 617 C C . LYS A 1 76 ? 9.551 1.477 -20.898 1.00 88.75 76 LYS A C 1
ATOM 619 O O . LYS A 1 76 ? 10.211 0.442 -20.878 1.00 88.75 76 LYS A O 1
ATOM 624 N N . ALA A 1 77 ? 8.234 1.499 -20.708 1.00 86.50 77 ALA A N 1
ATOM 625 C CA . ALA A 1 77 ? 7.448 0.290 -20.455 1.00 86.50 77 ALA A CA 1
ATOM 626 C C . ALA A 1 77 ? 7.658 -0.794 -21.531 1.00 86.50 77 ALA A C 1
ATOM 628 O O . ALA A 1 77 ? 7.708 -1.975 -21.210 1.00 86.50 77 ALA A O 1
ATOM 629 N N . SER A 1 78 ? 7.889 -0.402 -22.789 1.00 87.88 78 SER A N 1
ATOM 630 C CA . SER A 1 78 ? 8.192 -1.322 -23.897 1.00 87.88 78 SER A CA 1
ATOM 631 C C . SER A 1 78 ? 9.514 -2.086 -23.756 1.00 87.88 78 SER A C 1
ATOM 633 O O . SER A 1 78 ? 9.722 -3.069 -24.457 1.00 87.88 78 SER A O 1
ATOM 635 N N . GLN A 1 79 ? 10.416 -1.651 -22.873 1.00 87.62 79 GLN A N 1
ATOM 636 C CA . GLN A 1 79 ? 11.660 -2.363 -22.567 1.00 87.62 79 GLN A CA 1
ATOM 637 C C . GLN A 1 79 ? 11.452 -3.481 -21.536 1.00 87.62 79 GLN A C 1
ATOM 639 O O . GLN A 1 79 ? 12.400 -4.201 -21.223 1.00 87.62 79 GLN A O 1
ATOM 644 N N . HIS A 1 80 ? 10.242 -3.621 -20.985 1.00 87.44 80 HIS A N 1
ATOM 645 C CA . HIS A 1 80 ? 9.894 -4.747 -20.134 1.00 87.44 80 HIS A CA 1
ATOM 646 C C . HIS A 1 80 ? 9.879 -6.035 -20.957 1.00 87.44 80 HIS A C 1
ATOM 648 O O . HIS A 1 80 ? 9.105 -6.183 -21.899 1.00 87.44 80 HIS A O 1
ATOM 654 N N . THR A 1 81 ? 10.733 -6.978 -20.574 1.00 88.56 81 THR A N 1
ATOM 655 C CA . THR A 1 81 ? 10.802 -8.311 -21.179 1.00 88.56 81 THR A CA 1
ATOM 656 C C . THR A 1 81 ? 10.887 -9.361 -20.082 1.00 88.56 81 THR A C 1
ATOM 658 O O . THR A 1 81 ? 11.316 -9.056 -18.971 1.00 88.56 81 THR A O 1
ATOM 661 N N . SER A 1 82 ? 10.540 -10.610 -20.392 1.00 84.50 82 SER A N 1
ATOM 662 C CA . SER A 1 82 ? 10.640 -11.718 -19.432 1.00 84.50 82 SER A CA 1
ATOM 663 C C . SER A 1 82 ? 12.067 -11.933 -18.911 1.00 84.50 82 SER A C 1
ATOM 665 O O . SER A 1 82 ? 12.238 -12.319 -17.761 1.00 84.50 82 SER A O 1
ATOM 667 N N . ASN A 1 83 ? 13.087 -11.632 -19.725 1.00 85.25 83 ASN A N 1
ATOM 668 C CA . ASN A 1 83 ? 14.499 -11.762 -19.343 1.00 85.25 83 ASN A CA 1
ATOM 669 C C . ASN A 1 83 ? 15.031 -10.545 -18.570 1.00 85.25 83 ASN A C 1
ATOM 671 O O . ASN A 1 83 ? 16.048 -10.645 -17.891 1.00 85.25 83 ASN A O 1
ATOM 675 N N . ALA A 1 84 ? 14.370 -9.392 -18.686 1.00 85.31 84 ALA A N 1
ATOM 676 C CA . ALA A 1 84 ? 14.736 -8.160 -17.996 1.00 85.31 84 ALA A CA 1
ATOM 677 C C . ALA A 1 84 ? 13.470 -7.437 -17.500 1.00 85.31 84 ALA A C 1
ATOM 679 O O . ALA A 1 84 ? 13.101 -6.382 -18.038 1.00 85.31 84 ALA A O 1
ATOM 680 N N . PRO A 1 85 ? 12.771 -8.004 -16.498 1.00 88.75 85 PRO A N 1
ATOM 681 C CA . PRO A 1 85 ? 11.533 -7.429 -16.001 1.00 88.75 85 PRO A CA 1
ATOM 682 C C . PRO A 1 85 ? 11.815 -6.098 -15.302 1.00 88.75 85 PRO A C 1
ATOM 684 O O . PRO A 1 85 ? 12.716 -5.986 -14.472 1.00 88.75 85 PRO A O 1
ATOM 687 N N . LEU A 1 86 ? 11.036 -5.072 -15.647 1.00 89.69 86 LEU A N 1
ATOM 688 C CA . LEU A 1 86 ? 11.076 -3.757 -14.982 1.00 89.69 86 LEU A CA 1
ATOM 689 C C . LEU A 1 86 ? 10.180 -3.683 -13.741 1.00 89.69 86 LEU A C 1
ATOM 691 O O . LEU A 1 86 ? 10.318 -2.785 -12.913 1.00 89.69 86 LEU A O 1
ATOM 695 N N . TRP A 1 87 ? 9.251 -4.624 -13.644 1.00 92.00 87 TRP A N 1
ATOM 696 C CA . TRP A 1 87 ? 8.357 -4.818 -12.520 1.00 92.00 87 TRP A CA 1
ATOM 697 C C . TRP A 1 87 ? 8.029 -6.304 -12.413 1.00 92.00 87 TRP A C 1
ATOM 699 O O . TRP A 1 87 ? 8.160 -7.050 -13.384 1.00 92.00 87 TRP A O 1
ATOM 709 N N . GLN A 1 88 ? 7.565 -6.724 -11.246 1.00 91.75 88 GLN A N 1
ATOM 710 C CA . GLN A 1 88 ? 7.180 -8.098 -10.959 1.00 91.75 88 GLN A CA 1
ATOM 711 C C . GLN A 1 88 ? 5.757 -8.123 -10.410 1.00 91.75 88 GLN A C 1
ATOM 713 O O . GLN A 1 88 ? 5.373 -7.243 -9.640 1.00 91.75 88 GLN A O 1
ATOM 718 N N . ALA A 1 89 ? 4.976 -9.127 -10.810 1.00 91.94 89 ALA A N 1
ATOM 719 C CA . ALA A 1 89 ? 3.663 -9.369 -10.227 1.00 91.94 89 ALA A CA 1
ATOM 720 C C . ALA A 1 89 ? 3.806 -9.818 -8.764 1.00 91.94 89 ALA A C 1
ATOM 722 O O . ALA A 1 89 ? 4.647 -10.656 -8.443 1.00 91.94 89 ALA A O 1
ATOM 723 N N . CYS A 1 90 ? 2.989 -9.263 -7.876 1.00 90.75 90 CYS A N 1
ATOM 724 C CA . CYS A 1 90 ? 3.024 -9.568 -6.450 1.00 90.75 90 CYS A CA 1
ATOM 725 C C . CYS A 1 90 ? 1.628 -9.529 -5.820 1.00 90.75 90 CYS A C 1
ATOM 727 O O . CYS A 1 90 ? 0.651 -9.062 -6.418 1.00 90.75 90 CYS A O 1
ATOM 729 N N . LYS A 1 91 ? 1.536 -10.033 -4.587 1.00 92.31 91 LYS A N 1
ATOM 730 C CA . LYS A 1 91 ? 0.360 -9.876 -3.732 1.00 92.31 91 LYS A CA 1
ATOM 731 C C . LYS A 1 91 ? 0.542 -8.645 -2.854 1.00 92.31 91 LYS A C 1
ATOM 733 O O . LYS A 1 91 ? 1.596 -8.450 -2.254 1.00 92.31 91 LYS A O 1
ATOM 738 N N . LEU A 1 92 ? -0.495 -7.821 -2.786 1.00 91.00 92 LEU A N 1
ATOM 739 C CA . LEU A 1 92 ? -0.519 -6.584 -2.019 1.00 91.00 92 LEU A CA 1
ATOM 740 C C . LEU A 1 92 ? -1.655 -6.616 -1.001 1.00 91.00 92 LEU A C 1
ATOM 742 O O . LEU A 1 92 ? -2.781 -6.986 -1.332 1.00 91.00 92 LEU A O 1
ATOM 746 N N . GLN A 1 93 ? -1.383 -6.143 0.207 1.00 90.56 93 GLN A N 1
ATOM 747 C CA . GLN A 1 93 ? -2.411 -5.724 1.156 1.00 90.56 93 GLN A CA 1
ATOM 748 C C . GLN A 1 93 ? -2.339 -4.211 1.350 1.00 90.56 93 GLN A C 1
ATOM 750 O O . GLN A 1 93 ? -1.364 -3.560 0.964 1.00 90.56 93 GLN A O 1
ATOM 755 N N . THR A 1 94 ? -3.407 -3.637 1.897 1.00 88.00 94 THR A N 1
ATOM 756 C CA . THR A 1 94 ? -3.555 -2.188 2.029 1.00 88.00 94 THR A CA 1
ATOM 757 C C . THR A 1 94 ? -3.814 -1.758 3.450 1.00 88.00 94 THR A C 1
ATOM 759 O O . THR A 1 94 ? -4.573 -2.410 4.164 1.00 88.00 94 THR A O 1
ATOM 762 N N . TYR A 1 95 ? -3.300 -0.587 3.801 1.00 81.38 95 TYR A N 1
ATOM 763 C CA . TYR A 1 95 ? -3.696 0.138 4.999 1.00 81.38 95 TYR A CA 1
ATOM 764 C C . TYR A 1 95 ? -3.875 1.623 4.681 1.00 81.38 95 TYR A C 1
ATOM 766 O O . TYR A 1 95 ? -3.356 2.147 3.691 1.00 81.38 95 TYR A O 1
ATOM 774 N N . PHE A 1 96 ? -4.650 2.309 5.515 1.00 74.94 96 PHE A N 1
ATOM 775 C CA . PHE A 1 96 ? -4.837 3.749 5.397 1.00 74.94 96 PHE A CA 1
ATOM 776 C C . PHE A 1 96 ? -3.669 4.464 6.074 1.00 74.94 96 PHE A C 1
ATOM 778 O O . PHE A 1 96 ? -3.424 4.273 7.261 1.00 74.94 96 PHE A O 1
ATOM 785 N N . THR A 1 97 ? -2.955 5.300 5.323 1.00 65.69 97 THR A N 1
ATOM 786 C CA . THR A 1 97 ? -1.855 6.128 5.856 1.00 65.69 97 THR A CA 1
ATOM 787 C C . THR A 1 97 ? -2.307 7.536 6.222 1.00 65.69 97 THR A C 1
ATOM 789 O O . THR A 1 97 ? -1.675 8.205 7.035 1.00 65.69 97 THR A O 1
ATOM 792 N N . ALA A 1 98 ? -3.396 8.003 5.612 1.00 66.94 98 ALA A N 1
ATOM 793 C CA . ALA A 1 98 ? -4.074 9.253 5.926 1.00 66.94 98 ALA A CA 1
ATOM 794 C C . ALA A 1 98 ? -5.492 9.223 5.341 1.00 66.94 98 ALA A C 1
ATOM 796 O O . ALA A 1 98 ? -5.842 8.340 4.553 1.00 66.94 98 ALA A O 1
ATOM 797 N N . LYS A 1 99 ? -6.306 10.231 5.668 1.00 67.38 99 LYS A N 1
ATOM 798 C CA . LYS A 1 99 ? -7.626 10.412 5.053 1.00 67.38 99 LYS A CA 1
ATOM 799 C C . LYS A 1 99 ? -7.482 10.487 3.525 1.00 67.38 99 LYS A C 1
ATOM 801 O O . LYS A 1 99 ? -6.833 11.389 3.005 1.00 67.38 99 LYS A O 1
ATOM 806 N N . GLY A 1 100 ? -8.062 9.514 2.821 1.00 63.00 100 GLY A N 1
ATOM 807 C CA . GLY A 1 100 ? -8.005 9.419 1.358 1.00 63.00 100 GLY A CA 1
ATOM 808 C C . GLY A 1 100 ? -6.686 8.895 0.775 1.00 63.00 100 GLY A C 1
ATOM 809 O O . GLY A 1 100 ? -6.526 8.926 -0.441 1.00 63.00 100 GLY A O 1
ATOM 810 N N . ARG A 1 101 ? -5.744 8.408 1.597 1.00 71.81 101 ARG A N 1
ATOM 811 C CA . ARG A 1 101 ? -4.499 7.782 1.121 1.00 71.81 101 ARG A CA 1
ATOM 812 C C . ARG A 1 101 ? -4.440 6.318 1.536 1.00 71.81 101 ARG A C 1
ATOM 814 O O . ARG A 1 101 ? -4.320 5.998 2.718 1.00 71.81 101 ARG A O 1
ATOM 821 N N . ILE A 1 102 ? -4.524 5.449 0.534 1.00 78.62 102 ILE A N 1
ATOM 822 C CA . ILE A 1 102 ? -4.322 4.008 0.665 1.00 78.62 102 ILE A CA 1
ATOM 823 C C . ILE A 1 102 ? -2.875 3.725 0.295 1.00 78.62 102 ILE A C 1
ATOM 825 O O . ILE A 1 102 ? -2.428 4.143 -0.774 1.00 78.62 102 ILE A O 1
ATOM 829 N N . ASP A 1 103 ? -2.164 3.021 1.167 1.00 83.81 103 ASP A N 1
ATOM 830 C CA . ASP A 1 103 ? -0.822 2.540 0.875 1.00 83.81 103 ASP A CA 1
ATOM 831 C C . ASP A 1 103 ? -0.823 1.019 0.762 1.00 83.81 103 ASP A C 1
ATOM 833 O O . ASP A 1 103 ? -1.592 0.334 1.439 1.00 83.81 103 ASP A O 1
ATOM 837 N N . TYR A 1 104 ? 0.021 0.511 -0.131 1.00 87.19 104 TYR A N 1
ATOM 838 C CA . TYR A 1 104 ? 0.177 -0.916 -0.386 1.00 87.19 104 TYR A CA 1
ATOM 839 C C . TYR A 1 104 ? 1.467 -1.429 0.252 1.00 87.19 104 TYR A C 1
ATOM 841 O O . TYR A 1 104 ? 2.463 -0.705 0.326 1.00 87.19 104 TYR A O 1
ATOM 849 N N . PHE A 1 105 ? 1.466 -2.684 0.676 1.00 88.25 105 PHE A N 1
ATOM 850 C CA . PHE A 1 105 ? 2.675 -3.411 1.048 1.00 88.25 105 PHE A CA 1
ATOM 851 C C . PHE A 1 105 ? 2.632 -4.812 0.451 1.00 88.25 105 PHE A C 1
ATOM 853 O O . PHE A 1 105 ? 1.554 -5.385 0.272 1.00 88.25 105 PHE A O 1
ATOM 860 N N . VAL A 1 106 ? 3.807 -5.331 0.100 1.00 89.62 106 VAL A N 1
ATOM 861 C CA . VAL A 1 106 ? 3.937 -6.657 -0.501 1.00 89.62 106 VAL A CA 1
ATOM 862 C C . VAL A 1 106 ? 3.822 -7.713 0.583 1.00 89.62 106 VAL A C 1
ATOM 864 O O . VAL A 1 106 ? 4.465 -7.615 1.628 1.00 89.62 106 VAL A O 1
ATOM 867 N N . VAL A 1 107 ? 3.014 -8.729 0.313 1.00 89.81 107 VAL A N 1
ATOM 868 C CA . VAL A 1 107 ? 2.877 -9.897 1.176 1.00 89.81 107 VAL A CA 1
ATOM 869 C C . VAL A 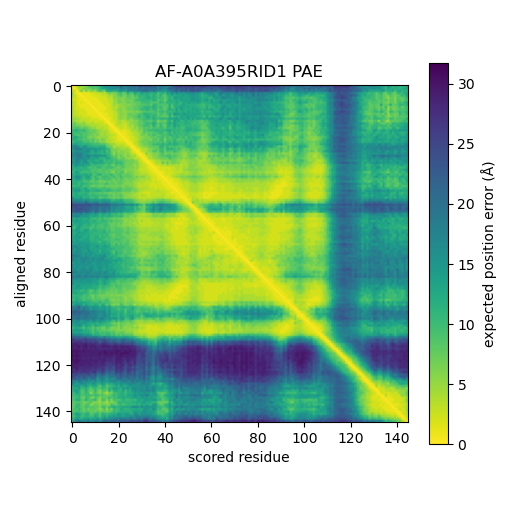1 107 ? 3.409 -11.132 0.468 1.00 89.81 107 VAL A C 1
ATOM 871 O O . VAL A 1 107 ? 3.287 -11.258 -0.753 1.00 89.81 107 VAL A O 1
ATOM 874 N N . ALA A 1 108 ? 4.028 -12.024 1.236 1.00 87.19 108 ALA A N 1
ATOM 875 C CA . ALA A 1 108 ? 4.415 -13.335 0.748 1.00 87.19 108 ALA A CA 1
ATOM 876 C C . ALA A 1 108 ? 3.156 -14.122 0.368 1.00 87.19 108 ALA A C 1
ATOM 878 O O . ALA A 1 108 ? 2.107 -13.979 1.006 1.00 87.19 108 ALA A O 1
ATOM 879 N N . GLU A 1 109 ? 3.253 -14.956 -0.666 1.00 74.75 109 GLU A N 1
ATOM 880 C CA . GLU A 1 109 ? 2.252 -16.001 -0.842 1.00 74.75 109 GLU A CA 1
ATOM 881 C C . GLU A 1 109 ? 2.366 -16.920 0.378 1.00 74.75 109 GLU A C 1
ATOM 883 O O . GLU A 1 109 ? 3.475 -17.299 0.758 1.00 74.75 109 GLU A O 1
ATOM 888 N N . GLU A 1 110 ? 1.248 -17.210 1.050 1.00 64.00 110 GLU A N 1
ATOM 889 C CA . GLU A 1 110 ? 1.234 -18.311 2.010 1.00 64.00 110 GLU A CA 1
ATOM 890 C C . GLU A 1 110 ? 1.509 -19.577 1.202 1.00 64.00 110 GLU A C 1
ATOM 892 O O . GLU A 1 110 ? 0.610 -20.171 0.606 1.00 64.00 110 GLU A O 1
ATOM 897 N N . GLU A 1 111 ? 2.786 -19.939 1.106 1.00 48.09 111 GLU A N 1
ATOM 898 C CA . GLU A 1 111 ? 3.191 -21.241 0.624 1.00 48.09 111 GLU A CA 1
ATOM 899 C C . GLU A 1 111 ? 2.549 -22.250 1.568 1.00 48.09 111 GLU A C 1
ATOM 901 O O . GLU A 1 111 ? 2.942 -22.379 2.729 1.00 48.09 111 GLU A O 1
ATOM 906 N N . GLY A 1 112 ? 1.527 -22.950 1.077 1.00 47.53 112 GLY A N 1
ATOM 907 C CA . GLY A 1 112 ? 1.141 -24.218 1.668 1.00 47.53 112 GLY A CA 1
ATOM 908 C C . GLY A 1 112 ? 2.397 -25.079 1.732 1.00 47.53 112 GLY A C 1
ATOM 909 O O . GLY A 1 112 ? 2.917 -25.466 0.688 1.00 47.53 112 GLY A O 1
ATOM 910 N N . GLU A 1 113 ? 2.906 -25.260 2.951 1.00 42.03 113 GLU A N 1
ATOM 911 C CA . GLU A 1 113 ? 3.972 -26.171 3.366 1.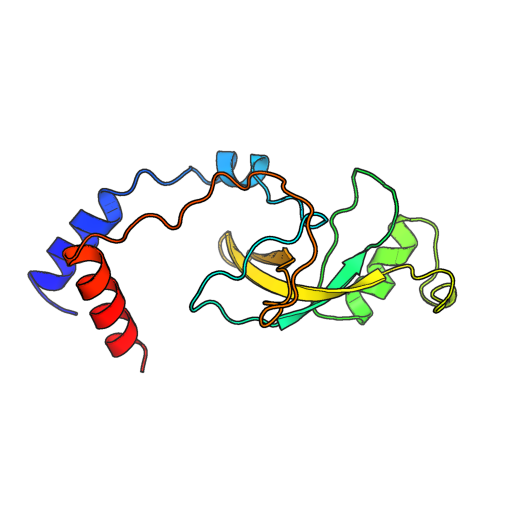00 42.03 113 GLU A CA 1
ATOM 912 C C . GLU A 1 113 ? 4.897 -26.633 2.229 1.00 42.03 113 GLU A C 1
ATOM 914 O O . GLU A 1 113 ? 4.799 -27.757 1.733 1.00 42.03 113 GLU A O 1
ATOM 919 N N . ARG A 1 114 ? 5.849 -25.790 1.821 1.00 38.66 114 ARG A N 1
ATOM 920 C CA . ARG A 1 114 ? 7.052 -26.285 1.148 1.00 38.66 114 ARG A CA 1
ATOM 921 C C . ARG A 1 114 ? 8.281 -25.862 1.920 1.00 38.66 114 ARG A C 1
ATOM 923 O O . ARG A 1 114 ? 8.761 -24.741 1.849 1.00 38.66 114 ARG A O 1
ATOM 930 N N . SER A 1 115 ? 8.782 -26.830 2.675 1.00 45.94 115 SER A N 1
ATOM 931 C CA . SER A 1 115 ? 10.096 -26.829 3.292 1.00 45.94 115 SER A CA 1
ATOM 932 C C . SER A 1 115 ? 11.167 -26.399 2.293 1.00 45.94 115 SER A C 1
ATOM 934 O O . SER A 1 115 ? 11.481 -27.137 1.361 1.00 45.94 115 SER A O 1
ATOM 936 N N . SER A 1 116 ? 11.786 -25.246 2.527 1.00 38.47 116 SER A N 1
ATOM 937 C CA . SER A 1 116 ? 13.207 -25.034 2.266 1.00 38.47 116 SER A CA 1
ATOM 938 C C . SER A 1 116 ? 13.716 -23.869 3.103 1.00 38.47 116 SER A C 1
ATOM 940 O O . SER A 1 116 ? 13.204 -22.756 3.100 1.00 38.47 116 SER A O 1
ATOM 942 N N . SER A 1 117 ? 14.719 -24.210 3.891 1.00 51.53 117 SER A N 1
ATOM 943 C CA . SER A 1 117 ? 15.420 -23.426 4.889 1.00 51.53 117 SER A CA 1
ATOM 944 C C . SER A 1 117 ? 16.041 -22.139 4.344 1.00 51.53 117 SER A C 1
ATOM 946 O O . SER A 1 117 ? 16.959 -22.181 3.526 1.00 51.53 117 SER A O 1
ATOM 948 N N . SER A 1 118 ? 15.643 -21.005 4.915 1.00 36.56 118 SER A N 1
ATOM 949 C CA . SER A 1 118 ? 16.544 -19.886 5.213 1.00 36.56 118 SER A CA 1
ATOM 950 C C . SER A 1 118 ? 15.960 -19.080 6.363 1.00 36.56 118 SER A C 1
ATOM 952 O O . SER A 1 118 ? 15.075 -18.242 6.210 1.00 36.56 118 SER A O 1
ATOM 954 N N . SER A 1 119 ? 16.442 -19.415 7.553 1.00 44.91 119 SER A N 1
ATOM 955 C CA . SER A 1 119 ? 16.099 -18.781 8.812 1.00 44.91 119 SER A CA 1
ATOM 956 C C . SER A 1 119 ? 16.639 -17.352 8.853 1.00 44.91 119 SER A C 1
ATOM 958 O O . SER A 1 119 ? 17.818 -17.139 9.123 1.00 44.91 119 SER A O 1
ATOM 960 N N . LEU A 1 120 ? 15.768 -16.365 8.654 1.00 33.19 120 LEU A N 1
ATOM 961 C CA . LEU A 1 120 ? 15.937 -15.047 9.254 1.00 33.19 120 LEU A CA 1
ATOM 962 C C . LEU A 1 120 ? 14.762 -14.819 10.196 1.00 33.19 120 LEU A C 1
ATOM 964 O O . LEU A 1 120 ? 13.597 -14.879 9.806 1.00 33.19 120 LEU A O 1
ATOM 968 N N . LEU A 1 121 ? 15.109 -14.633 11.466 1.00 33.75 121 LEU A N 1
ATOM 969 C CA . LEU A 1 121 ? 14.209 -14.394 12.583 1.00 33.75 121 LEU A CA 1
ATOM 970 C C . LEU A 1 121 ? 13.374 -13.141 12.308 1.00 33.75 121 LEU A C 1
ATOM 972 O O . LEU A 1 121 ? 13.788 -12.020 12.594 1.00 33.75 121 LEU A O 1
ATOM 976 N N . ALA A 1 122 ? 12.175 -13.333 11.767 1.00 32.72 122 ALA A N 1
ATOM 977 C CA . ALA A 1 122 ? 11.115 -12.359 11.922 1.00 32.72 122 ALA A CA 1
ATOM 978 C C . ALA A 1 122 ? 10.648 -12.468 13.378 1.00 32.72 122 ALA A C 1
ATOM 980 O O . ALA A 1 122 ? 9.828 -13.318 13.723 1.00 32.72 122 ALA A O 1
ATOM 981 N N . THR A 1 123 ? 11.225 -11.643 14.251 1.00 34.78 123 THR A N 1
ATOM 982 C CA . THR A 1 123 ? 10.758 -11.443 15.627 1.00 34.78 123 THR A CA 1
ATOM 983 C C . THR A 1 123 ? 9.418 -10.710 15.576 1.00 34.78 123 THR A C 1
ATOM 985 O O . THR A 1 123 ? 9.318 -9.512 15.809 1.00 34.78 123 THR A O 1
ATOM 988 N N . GLY A 1 124 ? 8.384 -11.430 15.168 1.00 38.31 124 GLY A N 1
ATOM 989 C CA . GLY A 1 124 ? 7.019 -10.954 15.036 1.00 38.31 124 GLY A CA 1
ATOM 990 C C . GLY A 1 124 ? 6.097 -12.116 15.335 1.00 38.31 124 GLY A C 1
ATOM 991 O O . GLY A 1 124 ? 5.409 -12.604 14.444 1.00 38.31 124 GLY A O 1
ATOM 992 N N . GLY A 1 125 ? 6.152 -12.613 16.574 1.00 34.78 125 GLY A N 1
ATOM 993 C CA . GLY A 1 125 ? 5.076 -13.457 17.076 1.00 34.78 125 GLY A CA 1
ATOM 994 C C . GLY A 1 125 ? 3.771 -12.682 16.931 1.00 34.78 125 GLY A C 1
ATOM 995 O O . GLY A 1 125 ? 3.744 -11.483 17.222 1.00 34.78 125 GLY A O 1
ATOM 996 N N . GLU A 1 126 ? 2.717 -13.340 16.441 1.00 46.75 126 GLU A N 1
ATOM 997 C CA . GLU A 1 126 ? 1.376 -12.771 16.548 1.00 46.75 126 GLU A CA 1
ATOM 998 C C . GLU A 1 126 ? 1.181 -12.339 18.007 1.00 46.75 126 GLU A C 1
ATOM 1000 O O . GLU A 1 126 ? 1.444 -13.144 18.911 1.00 46.75 126 GLU A O 1
ATOM 1005 N N . PRO A 1 127 ? 0.794 -11.080 18.273 1.00 55.25 127 PRO A N 1
ATOM 1006 C CA . PRO A 1 127 ? 0.407 -10.710 19.619 1.00 55.25 127 PRO A CA 1
ATOM 1007 C C . PRO A 1 127 ? -0.741 -11.640 20.002 1.00 55.25 127 PRO A C 1
ATOM 1009 O O . PRO A 1 127 ? -1.765 -11.689 19.319 1.00 55.25 127 PRO A O 1
ATOM 1012 N N . VAL A 1 128 ? -0.528 -12.445 21.043 1.00 62.44 128 VAL A N 1
ATOM 1013 C CA . VAL A 1 128 ? -1.560 -13.342 21.555 1.00 62.44 128 VAL A CA 1
ATOM 1014 C C . VAL A 1 128 ? -2.709 -12.456 21.999 1.00 62.44 128 VAL A C 1
ATOM 1016 O O . VAL A 1 128 ? -2.579 -11.729 22.982 1.00 62.44 128 VAL A O 1
ATOM 1019 N N . LEU A 1 129 ? -3.804 -12.501 21.240 1.00 63.56 129 LEU A N 1
ATOM 1020 C CA . LEU A 1 129 ? -4.996 -11.752 21.584 1.00 63.56 129 LEU A CA 1
ATOM 1021 C C . LEU A 1 129 ? -5.510 -12.272 22.920 1.00 63.56 129 LEU A C 1
ATOM 1023 O O . LEU A 1 129 ? -5.736 -13.476 23.084 1.00 63.56 129 LEU A O 1
ATOM 1027 N N . SER A 1 130 ? -5.710 -11.380 23.877 1.00 74.94 130 SER A N 1
ATOM 1028 C CA . SER A 1 130 ? -6.364 -11.762 25.118 1.00 74.94 130 SER A CA 1
ATOM 1029 C C . SER A 1 130 ? -7.827 -12.132 24.844 1.00 74.94 130 SER A C 1
ATOM 1031 O O . SER A 1 130 ? -8.435 -11.734 23.849 1.00 74.94 130 SER A O 1
ATOM 1033 N N . GLN A 1 131 ? -8.430 -12.938 25.717 1.00 71.88 131 GLN A N 1
ATOM 1034 C CA . GLN A 1 131 ? -9.779 -13.482 25.500 1.00 71.88 131 GLN A CA 1
ATOM 1035 C C . GLN A 1 131 ? -10.844 -12.388 25.261 1.00 71.88 131 GLN A C 1
ATOM 1037 O O . GLN A 1 131 ? -11.760 -12.565 24.457 1.00 71.88 131 GLN A O 1
ATOM 1042 N N . ASN A 1 132 ? -10.698 -11.236 25.920 1.00 71.31 132 ASN A N 1
ATOM 1043 C CA . ASN A 1 132 ? -11.518 -10.040 25.712 1.00 71.31 132 ASN A CA 1
ATOM 1044 C C . ASN A 1 132 ? -11.302 -9.399 24.330 1.00 71.31 132 ASN A C 1
ATOM 1046 O O . ASN A 1 132 ? -12.272 -8.974 23.713 1.00 71.31 132 ASN A O 1
ATOM 1050 N N . GLU A 1 133 ? -10.070 -9.355 23.817 1.00 76.31 133 GLU A N 1
ATOM 1051 C CA . GLU A 1 133 ? -9.766 -8.882 22.459 1.00 76.31 133 GLU A CA 1
ATOM 1052 C C . GLU A 1 133 ? -10.376 -9.806 21.405 1.00 76.31 133 GLU A C 1
ATOM 1054 O O . GLU A 1 133 ? -11.043 -9.342 20.482 1.00 76.31 133 GLU A O 1
ATOM 1059 N N . GLY A 1 134 ? -10.221 -11.123 21.572 1.00 78.31 134 GLY A N 1
ATOM 1060 C CA . GLY A 1 134 ? -10.795 -12.109 20.654 1.00 78.31 134 GLY A CA 1
ATOM 1061 C C . GLY A 1 134 ? -12.318 -11.991 20.545 1.00 78.31 134 GLY A C 1
ATOM 1062 O O . GLY A 1 134 ? -12.867 -12.010 19.438 1.00 78.31 134 GLY A O 1
ATOM 1063 N N . LYS A 1 135 ? -13.002 -11.800 21.682 1.00 79.81 135 LYS A N 1
ATOM 1064 C CA . LYS A 1 135 ? -14.447 -11.541 21.702 1.00 79.81 135 LYS A CA 1
ATOM 1065 C C . LYS A 1 135 ? -14.786 -10.209 21.030 1.00 79.81 135 LYS A C 1
ATOM 1067 O O . LYS A 1 135 ? -15.672 -10.175 20.182 1.00 79.81 135 LYS A O 1
ATOM 1072 N N . LEU A 1 136 ? -14.052 -9.144 21.353 1.00 77.69 136 LEU A N 1
ATOM 1073 C CA . LEU A 1 136 ? -14.271 -7.813 20.793 1.00 77.69 136 LEU A CA 1
ATOM 1074 C C . LEU A 1 136 ? -14.201 -7.809 19.258 1.00 77.69 136 LEU A C 1
ATOM 1076 O O . LEU A 1 136 ? -15.118 -7.324 18.596 1.00 77.69 136 LEU A O 1
ATOM 1080 N N . PHE A 1 137 ? -13.137 -8.369 18.680 1.00 79.25 137 PHE A N 1
ATOM 1081 C CA . PHE A 1 137 ? -12.966 -8.404 17.224 1.00 79.25 137 PHE A CA 1
ATOM 1082 C C . PHE A 1 137 ? -13.991 -9.307 16.529 1.00 79.25 137 PHE A C 1
ATOM 1084 O O . PHE A 1 137 ? -14.372 -9.032 15.391 1.00 79.25 137 PHE A O 1
ATOM 1091 N N . SER A 1 138 ? -14.466 -10.354 17.207 1.00 80.62 138 SER A N 1
ATOM 1092 C CA . SER A 1 138 ? -15.545 -11.208 16.697 1.00 80.62 138 SER A CA 1
ATOM 1093 C C . SER A 1 138 ? -16.878 -10.456 16.646 1.00 80.62 138 SER A C 1
ATOM 1095 O O . SER A 1 138 ? -17.544 -10.481 15.612 1.00 80.62 138 SER A O 1
ATOM 1097 N N . ASP A 1 139 ? -17.222 -9.732 17.716 1.00 80.44 139 ASP A N 1
ATOM 1098 C CA . ASP A 1 139 ? -18.443 -8.920 17.802 1.00 80.44 139 ASP A CA 1
ATOM 1099 C C 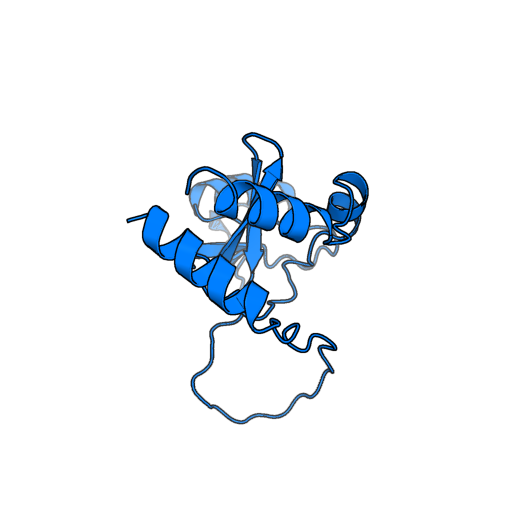. ASP A 1 139 ? -18.426 -7.787 16.751 1.00 80.44 139 ASP A C 1
ATOM 1101 O O . ASP A 1 139 ? -19.396 -7.587 16.024 1.00 80.44 139 ASP A O 1
ATOM 1105 N N . LEU A 1 140 ? -17.286 -7.103 16.582 1.00 76.12 140 LEU A N 1
ATOM 1106 C CA . LEU A 1 140 ? -17.085 -6.089 15.534 1.00 76.12 140 LEU A CA 1
ATOM 1107 C C . LEU A 1 140 ? -17.253 -6.651 14.120 1.00 76.12 140 LEU A C 1
ATOM 1109 O O . LEU A 1 140 ? -17.789 -5.974 13.247 1.00 76.12 140 LEU A O 1
ATOM 1113 N N . LYS A 1 141 ? -16.783 -7.877 13.875 1.00 76.50 141 LYS A N 1
ATOM 1114 C CA . LYS A 1 141 ? -16.908 -8.523 12.565 1.00 76.50 141 LYS A CA 1
ATOM 1115 C C . LYS A 1 141 ? -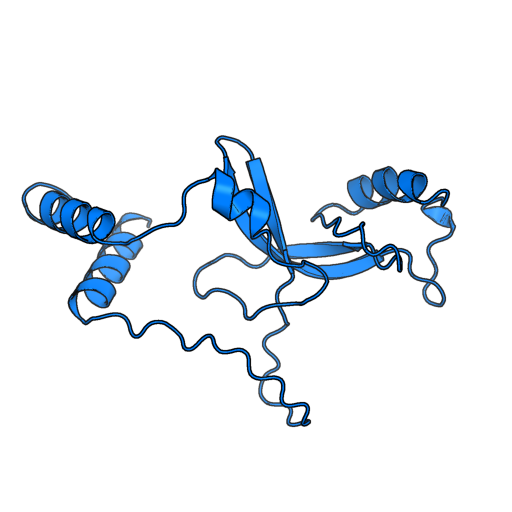18.361 -8.873 12.239 1.00 76.50 141 LYS A C 1
ATOM 1117 O O . LYS A 1 141 ? -18.735 -8.808 11.072 1.00 76.50 141 LYS A O 1
ATOM 1122 N N . ALA A 1 142 ? -19.158 -9.226 13.247 1.00 75.31 142 ALA A N 1
ATOM 1123 C CA . ALA A 1 142 ? -20.584 -9.494 13.080 1.00 75.31 142 ALA A CA 1
ATOM 1124 C C . ALA A 1 142 ? -21.383 -8.227 12.721 1.00 75.31 142 ALA A C 1
ATOM 1126 O O . ALA A 1 142 ? -22.334 -8.322 11.957 1.00 75.31 142 ALA A O 1
ATOM 1127 N N . ASP A 1 143 ? -20.964 -7.051 13.204 1.00 68.94 143 ASP A N 1
ATOM 1128 C CA . ASP A 1 143 ? -21.618 -5.757 12.931 1.00 68.94 143 ASP A CA 1
ATOM 1129 C C . ASP A 1 143 ? -21.353 -5.204 11.503 1.00 68.94 143 ASP A C 1
ATOM 1131 O O . ASP A 1 143 ? -21.966 -4.211 11.111 1.00 68.94 143 ASP A O 1
ATOM 1135 N N . VAL A 1 144 ? -20.424 -5.789 10.732 1.00 62.28 144 VAL A N 1
ATOM 1136 C CA . VAL A 1 144 ? -20.035 -5.328 9.374 1.00 62.28 144 VAL A CA 1
ATOM 1137 C C . VAL A 1 144 ? -20.788 -6.071 8.249 1.00 62.28 144 VAL A C 1
ATOM 1139 O O . VAL A 1 144 ? -20.655 -5.701 7.081 1.00 62.28 144 VAL A O 1
ATOM 1142 N N . VAL A 1 145 ? -21.583 -7.093 8.586 1.00 45.94 145 VAL A N 1
ATOM 1143 C CA . VAL A 1 145 ? -22.431 -7.870 7.655 1.00 45.94 145 VAL A CA 1
ATOM 1144 C C . VAL A 1 145 ? -23.856 -7.327 7.659 1.00 45.94 145 VAL A C 1
ATOM 1146 O O . VAL A 1 145 ? -24.428 -7.215 6.553 1.00 45.94 145 VAL A O 1
#

Solvent-accessible surface area (backbone atoms only — not comparable to full-atom values): 9227 Å² total; per-residue (Å²): 134,65,68,66,63,40,51,54,48,51,54,54,62,66,66,56,90,71,79,54,72,71,54,50,65,74,61,55,76,58,41,87,55,56,40,80,69,62,86,93,59,69,78,37,71,25,38,34,48,57,54,94,46,95,84,51,65,55,64,44,67,48,69,67,63,50,42,71,48,33,51,81,75,80,40,57,59,87,67,50,38,95,91,51,52,55,50,42,83,43,42,28,37,74,50,76,78,48,96,94,38,79,43,75,41,34,27,46,78,85,69,79,85,71,93,72,94,76,91,70,87,73,91,64,73,78,79,80,69,49,75,67,52,53,50,49,58,49,55,57,56,62,74,74,112

Nearest PDB structures (foldseek):
  7jhh-assembly1_A  TM=1.557E-01  e=1.471E+00  Homo sapiens
  5cw3-assembly1_B  TM=1.472E-01  e=6.220E+00  Camponotus floridanus

Mean predicted aligned error: 11.89 Å

Secondary structure (DSSP, 8-state):
--THHHHHHHHHHHHS-PPPHHHHHHT---TTSPBPPPTTSPPEEEEEE----TT---EES-HHHHHHHGGGGT--GGG-BTTB-SEEEEEEEEEEEETTEEEEEEE----SS-----------PPP---HHHHHHHHHHHHTT-